Protein AF-A0A1P8EF50-F1 (afdb_monomer)

Structure (mmCIF, N/CA/C/O backbone):
data_AF-A0A1P8EF50-F1
#
_entry.id   AF-A0A1P8EF50-F1
#
loop_
_atom_site.group_PDB
_atom_site.id
_atom_site.type_symbol
_atom_site.label_atom_id
_atom_site.label_alt_id
_atom_site.label_comp_id
_atom_site.label_asym_id
_atom_site.label_entity_id
_atom_site.label_seq_id
_atom_site.pdbx_PDB_ins_code
_atom_site.Cartn_x
_atom_site.Cartn_y
_atom_site.Cartn_z
_atom_site.occupancy
_atom_site.B_iso_or_equiv
_atom_site.auth_seq_id
_atom_site.auth_comp_id
_atom_site.auth_asym_id
_atom_site.auth_atom_id
_atom_site.pdbx_PDB_model_num
ATOM 1 N N . MET A 1 1 ? 5.460 10.107 45.504 1.00 45.38 1 MET A N 1
ATOM 2 C CA . MET A 1 1 ? 4.290 9.239 45.252 1.00 45.38 1 MET A CA 1
ATOM 3 C C . MET A 1 1 ? 3.933 9.340 43.781 1.00 45.38 1 MET A C 1
ATOM 5 O O . MET A 1 1 ? 3.528 10.406 43.337 1.00 45.38 1 MET A O 1
ATOM 9 N N . SER A 1 2 ? 4.180 8.284 43.007 1.00 51.44 2 SER A N 1
ATOM 10 C CA . SER A 1 2 ? 3.962 8.294 41.559 1.00 51.44 2 SER A CA 1
ATOM 11 C C . SER A 1 2 ? 2.466 8.305 41.260 1.00 51.44 2 SER A C 1
ATOM 13 O O . SER A 1 2 ? 1.769 7.322 41.505 1.00 51.44 2 SER A O 1
ATOM 15 N N . THR A 1 3 ? 1.969 9.424 40.738 1.00 56.44 3 THR A N 1
ATOM 16 C CA . THR A 1 3 ? 0.615 9.585 40.205 1.00 56.44 3 THR A CA 1
ATOM 17 C C . THR A 1 3 ? 0.480 8.739 38.942 1.00 56.44 3 THR A C 1
ATOM 19 O O . THR A 1 3 ? 0.597 9.218 37.817 1.00 56.44 3 THR A O 1
ATOM 22 N N . GLN A 1 4 ? 0.270 7.433 39.110 1.00 59.75 4 GLN A N 1
ATOM 23 C CA . GLN A 1 4 ? -0.100 6.573 37.994 1.00 59.75 4 GLN A CA 1
ATOM 24 C C . GLN A 1 4 ? -1.439 7.077 37.450 1.00 59.75 4 GLN A C 1
ATOM 26 O O . GLN A 1 4 ? -2.489 6.919 38.075 1.00 59.75 4 GLN A O 1
ATOM 31 N N . GLY A 1 5 ? -1.372 7.768 36.309 1.00 58.62 5 GLY A N 1
ATOM 32 C CA . GLY A 1 5 ? -2.517 8.374 35.650 1.00 58.62 5 GLY A CA 1
ATOM 33 C C . GLY A 1 5 ? -3.625 7.345 35.473 1.00 58.62 5 GLY A C 1
ATOM 34 O O . GLY A 1 5 ? -3.419 6.299 34.853 1.00 58.62 5 GLY A O 1
ATOM 35 N N . LYS A 1 6 ? -4.800 7.639 36.040 1.00 65.56 6 LYS A N 1
ATOM 36 C CA . LYS A 1 6 ? -6.003 6.817 35.890 1.00 65.56 6 LYS A CA 1
ATOM 37 C C . LYS A 1 6 ? -6.232 6.575 34.398 1.00 65.56 6 LYS A C 1
ATOM 39 O O . LYS A 1 6 ? -6.559 7.501 33.654 1.00 65.56 6 LYS A O 1
ATOM 44 N N . ARG A 1 7 ? -6.022 5.337 33.940 1.00 66.25 7 ARG A N 1
ATOM 45 C CA . ARG A 1 7 ? -6.311 4.959 32.554 1.00 66.25 7 ARG A CA 1
ATOM 46 C C . ARG A 1 7 ? -7.807 5.158 32.339 1.00 66.25 7 ARG A C 1
ATOM 48 O O . ARG A 1 7 ? -8.610 4.649 33.118 1.00 66.25 7 ARG A O 1
ATOM 55 N N . LYS A 1 8 ? -8.171 5.933 31.313 1.00 72.56 8 LYS A N 1
ATOM 56 C CA . LYS A 1 8 ? -9.578 6.145 30.953 1.00 72.56 8 LYS A CA 1
ATOM 57 C C . LYS A 1 8 ? -10.260 4.780 30.775 1.00 72.56 8 LYS A C 1
ATOM 59 O O . LYS A 1 8 ? -9.633 3.883 30.200 1.00 72.56 8 LYS A O 1
ATOM 64 N N . PRO A 1 9 ? -11.505 4.613 31.255 1.00 77.69 9 PRO A N 1
ATOM 65 C CA . PRO A 1 9 ? -12.238 3.371 31.067 1.00 77.69 9 PRO A CA 1
ATOM 66 C C . PRO A 1 9 ? -12.347 3.067 29.571 1.00 77.69 9 PRO A C 1
ATOM 68 O O . PRO A 1 9 ? -12.662 3.943 28.763 1.00 77.69 9 PRO A O 1
ATOM 71 N N . LEU A 1 10 ? -12.026 1.828 29.198 1.00 79.50 10 LEU A N 1
ATOM 72 C CA . LEU A 1 10 ? -11.995 1.397 27.806 1.00 79.50 10 LEU A CA 1
ATOM 73 C C . LEU A 1 10 ? -13.423 1.334 27.259 1.00 79.50 10 LEU A C 1
ATOM 75 O O . LEU A 1 10 ? -14.242 0.530 27.702 1.00 79.50 10 LEU A O 1
ATOM 79 N N . THR A 1 11 ? -13.719 2.167 26.264 1.00 84.50 11 THR A N 1
ATOM 80 C CA . THR A 1 11 ? -15.018 2.177 25.588 1.00 84.50 11 THR A CA 1
ATOM 81 C C . THR A 1 11 ? -15.073 1.077 24.528 1.00 84.50 11 THR A C 1
ATOM 83 O O . THR A 1 11 ? -14.521 1.181 23.429 1.00 84.50 11 THR A O 1
ATOM 86 N N . HIS A 1 12 ? -15.738 -0.026 24.870 1.00 88.69 12 HIS A N 1
ATOM 87 C CA . HIS A 1 12 ? -15.991 -1.121 23.935 1.00 88.69 12 HIS A CA 1
ATOM 88 C C . HIS A 1 12 ? -16.982 -0.710 22.840 1.00 88.69 12 HIS A C 1
ATOM 90 O O . HIS A 1 12 ? -17.828 0.154 23.042 1.00 88.69 12 HIS A O 1
ATOM 96 N N . GLY A 1 13 ? -16.907 -1.368 21.680 1.00 88.81 13 GLY A N 1
ATOM 97 C CA . GLY A 1 13 ? -17.786 -1.050 20.550 1.00 88.81 13 GLY A CA 1
ATOM 98 C C . GLY A 1 13 ? -17.377 0.214 19.790 1.00 88.81 13 GLY A C 1
ATOM 99 O O . GLY A 1 13 ? -18.179 0.783 19.061 1.00 88.81 13 GLY A O 1
ATOM 100 N N . THR A 1 14 ? -16.124 0.644 19.929 1.00 92.31 14 THR A N 1
ATOM 101 C CA . THR A 1 14 ? -15.545 1.736 19.142 1.00 92.31 14 THR A CA 1
ATOM 102 C C . THR A 1 14 ? -14.337 1.237 18.349 1.00 92.31 14 THR A C 1
ATOM 104 O O . THR A 1 14 ? -13.668 0.277 18.745 1.00 92.31 14 THR A O 1
ATOM 107 N N . LEU A 1 15 ? -14.023 1.903 17.233 1.00 90.31 15 LEU A N 1
ATOM 108 C CA . LEU A 1 15 ? -12.781 1.663 16.481 1.00 90.31 15 LEU A CA 1
ATOM 109 C C . LEU A 1 15 ? -11.545 1.888 17.351 1.00 90.31 15 LEU A C 1
ATOM 111 O O . LEU A 1 15 ? -10.615 1.083 17.318 1.00 90.31 15 LEU A O 1
ATOM 115 N N . SER A 1 16 ? -11.578 2.937 18.177 1.00 90.31 16 SER A N 1
ATOM 116 C CA . SER A 1 16 ? -10.493 3.274 19.097 1.00 90.31 16 SER A CA 1
ATOM 117 C C . SER A 1 16 ? -10.222 2.139 20.089 1.00 90.31 16 SER A C 1
ATOM 119 O O . SER A 1 16 ? -9.076 1.710 20.249 1.00 90.31 16 SER A O 1
ATOM 121 N N . GLY A 1 17 ? -11.283 1.553 20.658 1.00 88.94 17 GLY A N 1
ATOM 122 C CA . GLY A 1 17 ? -11.199 0.369 21.514 1.00 88.94 17 GLY A CA 1
ATOM 123 C C . GLY A 1 17 ? -10.499 -0.817 20.838 1.00 88.94 17 GLY A C 1
ATOM 124 O O . GLY A 1 17 ? -9.706 -1.512 21.474 1.00 88.94 17 GLY A O 1
ATOM 125 N N . TYR A 1 18 ? -10.741 -1.037 19.543 1.00 92.19 18 TYR A N 1
ATOM 126 C CA . TYR A 1 18 ? -10.106 -2.119 18.786 1.00 92.19 18 TYR A CA 1
ATOM 127 C C . TYR A 1 18 ? -8.650 -1.818 18.386 1.00 92.19 18 TYR A C 1
ATOM 129 O O . TYR A 1 18 ? -7.793 -2.698 18.501 1.00 92.19 18 TYR A O 1
ATOM 137 N N . GLN A 1 19 ? -8.370 -0.619 17.865 1.00 90.81 19 GLN A N 1
ATOM 138 C CA . GLN A 1 19 ? -7.073 -0.259 17.275 1.00 90.81 19 GLN A CA 1
ATOM 139 C C . GLN A 1 19 ? -6.052 0.182 18.325 1.00 90.81 19 GLN A C 1
ATOM 141 O O . GLN A 1 19 ? -4.945 -0.350 18.355 1.00 90.81 19 GLN A O 1
ATOM 146 N N . HIS A 1 20 ? -6.423 1.111 19.206 1.00 88.50 20 HIS A N 1
ATOM 147 C CA . HIS A 1 20 ? -5.496 1.719 20.164 1.00 88.50 20 HIS A CA 1
ATOM 148 C C . HIS A 1 20 ? -5.410 0.922 21.461 1.00 88.50 20 HIS A C 1
ATOM 150 O O . HIS A 1 20 ? -4.323 0.704 21.990 1.00 88.50 20 HIS A O 1
ATOM 156 N N . TYR A 1 21 ? -6.547 0.415 21.936 1.00 88.88 21 TYR A N 1
ATOM 157 C CA . TYR A 1 21 ? -6.608 -0.351 23.180 1.00 88.88 21 TYR A CA 1
ATOM 158 C C . TYR A 1 21 ? -6.572 -1.873 22.974 1.00 88.88 21 TYR A C 1
ATOM 160 O O . TYR A 1 21 ? -6.692 -2.630 23.936 1.00 88.88 21 TYR A O 1
ATOM 168 N N . LYS A 1 22 ? -6.396 -2.332 21.725 1.00 89.50 22 LYS A N 1
ATOM 169 C CA . LYS A 1 22 ? -6.243 -3.748 21.333 1.00 89.50 22 LYS A CA 1
ATOM 170 C C . LYS A 1 22 ? -7.374 -4.672 21.814 1.00 89.50 22 LYS A C 1
ATOM 172 O O . LYS A 1 22 ? -7.195 -5.888 21.872 1.00 89.50 22 LYS A O 1
ATOM 177 N N . CYS A 1 23 ? -8.558 -4.141 22.117 1.00 92.06 23 CYS A N 1
ATOM 178 C CA . CYS A 1 23 ? -9.682 -4.952 22.563 1.00 92.06 23 CYS A CA 1
ATOM 179 C C . CYS A 1 23 ? -10.207 -5.838 21.422 1.00 92.06 23 CYS A C 1
ATOM 181 O O . CYS A 1 23 ? -10.481 -5.368 20.315 1.00 92.06 23 CYS A O 1
ATOM 183 N N . ARG A 1 24 ? -10.384 -7.136 21.694 1.00 92.50 24 ARG A N 1
ATOM 184 C CA . ARG A 1 24 ? -10.833 -8.137 20.711 1.00 92.50 24 ARG A CA 1
ATOM 185 C C . ARG A 1 24 ? -12.231 -8.698 20.979 1.00 92.50 24 ARG A C 1
ATOM 187 O O . ARG A 1 24 ? -12.571 -9.712 20.377 1.00 92.50 24 ARG A O 1
ATOM 194 N N . CYS A 1 25 ? -13.033 -8.068 21.839 1.00 95.19 25 CYS A N 1
ATOM 195 C CA . CYS A 1 25 ? -14.402 -8.518 22.104 1.00 95.19 25 CYS A CA 1
ATOM 196 C C . CYS A 1 25 ? -15.301 -8.405 20.858 1.00 95.19 25 CYS A C 1
ATOM 198 O O . CYS A 1 25 ? -14.998 -7.664 19.917 1.00 95.19 25 CYS A O 1
ATOM 200 N N . ASN A 1 26 ? -16.436 -9.109 20.870 1.00 95.19 26 ASN A N 1
ATOM 201 C CA . ASN A 1 26 ? -17.351 -9.191 19.726 1.00 95.19 26 ASN A CA 1
ATOM 202 C C . ASN A 1 26 ? -17.849 -7.814 19.259 1.00 95.19 26 ASN A C 1
ATOM 204 O O . ASN A 1 26 ? -17.858 -7.545 18.061 1.00 95.19 26 ASN A O 1
ATOM 208 N N . LYS A 1 27 ? -18.150 -6.899 20.193 1.00 93.62 27 LYS A N 1
ATOM 209 C CA . LYS A 1 27 ? -18.584 -5.526 19.872 1.00 93.62 27 LYS A CA 1
ATOM 210 C C . LYS A 1 27 ? -17.514 -4.751 19.093 1.00 93.62 27 LYS A C 1
ATOM 212 O O . LYS A 1 27 ? -17.807 -4.135 18.075 1.00 93.62 27 LYS A O 1
ATOM 217 N N . CYS A 1 28 ? -16.257 -4.817 19.537 1.00 94.62 28 CYS A N 1
ATOM 218 C CA . CYS A 1 28 ? -15.136 -4.152 18.867 1.00 94.62 28 CYS A CA 1
ATOM 219 C C . CYS A 1 28 ? -14.825 -4.776 17.494 1.00 94.62 28 CYS A C 1
ATOM 221 O O . CYS A 1 28 ? -14.517 -4.052 16.548 1.00 94.62 28 CYS A O 1
ATOM 223 N N . ARG A 1 29 ? -14.933 -6.108 17.362 1.00 95.00 29 ARG A N 1
ATOM 224 C CA . ARG A 1 29 ? -14.781 -6.802 16.070 1.00 95.00 29 ARG A CA 1
ATOM 225 C C . ARG A 1 29 ? -15.866 -6.386 15.076 1.00 95.00 29 ARG A C 1
ATOM 227 O O . ARG A 1 29 ? -15.536 -6.055 13.942 1.00 95.00 29 ARG A O 1
ATOM 234 N N . ALA A 1 30 ? -17.125 -6.350 15.513 1.00 95.25 30 ALA A N 1
ATOM 235 C CA . ALA A 1 30 ? -18.259 -5.955 14.679 1.00 95.25 30 ALA A CA 1
ATOM 236 C C . ALA A 1 30 ? -18.099 -4.530 14.130 1.00 95.25 30 ALA A C 1
ATOM 238 O O . ALA A 1 30 ? -18.297 -4.292 12.941 1.00 95.25 30 ALA A O 1
ATOM 239 N N . VAL A 1 31 ? -17.654 -3.594 14.971 1.00 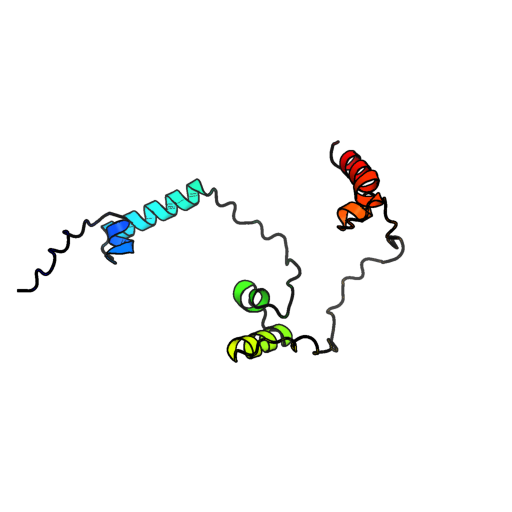95.94 31 VAL A N 1
ATOM 240 C CA . VAL A 1 31 ? -17.445 -2.192 14.578 1.00 95.94 31 VAL A CA 1
ATOM 241 C C . VAL A 1 31 ? -16.316 -2.051 13.561 1.00 95.94 31 VAL A C 1
ATOM 243 O O . VAL A 1 31 ? -16.463 -1.315 12.587 1.00 95.94 31 VAL A O 1
ATOM 246 N N . LYS A 1 32 ? -15.213 -2.793 13.728 1.00 95.38 32 LYS A N 1
ATOM 247 C CA . LYS A 1 32 ? -14.151 -2.823 12.718 1.00 95.38 32 LYS A CA 1
ATOM 248 C C . LYS A 1 32 ? -14.653 -3.374 11.383 1.00 95.38 32 LYS A C 1
ATOM 250 O O . LYS A 1 32 ? -14.377 -2.770 10.353 1.00 95.38 32 LYS A O 1
ATOM 255 N N . LEU A 1 33 ? -15.392 -4.483 11.394 1.00 94.38 33 LEU A N 1
ATOM 256 C CA . LEU A 1 33 ? -15.941 -5.068 10.167 1.00 94.38 33 LEU A CA 1
ATOM 257 C C . LEU A 1 33 ? -16.886 -4.094 9.452 1.00 94.38 33 LEU A C 1
ATOM 259 O O . LEU A 1 33 ? -16.786 -3.914 8.240 1.00 94.38 33 LEU A O 1
ATOM 263 N N . ALA A 1 34 ? -17.757 -3.412 10.200 1.00 94.75 34 ALA A N 1
ATOM 264 C CA . ALA A 1 34 ? -18.645 -2.391 9.652 1.00 94.75 34 ALA A CA 1
ATOM 265 C C . ALA A 1 34 ? -17.865 -1.216 9.037 1.00 94.75 34 ALA A C 1
ATOM 267 O O . ALA A 1 34 ? -18.214 -0.737 7.959 1.00 94.75 34 ALA A O 1
ATOM 268 N N . TYR A 1 35 ? -16.788 -0.774 9.690 1.00 93.81 35 TYR A N 1
ATOM 269 C CA . TYR A 1 35 ? -15.911 0.272 9.168 1.00 93.81 35 TYR A CA 1
ATOM 270 C C . TYR A 1 35 ? -15.198 -0.147 7.878 1.00 93.81 35 TYR A C 1
ATOM 272 O O . TYR A 1 35 ? -15.200 0.606 6.908 1.00 93.81 35 TYR A O 1
ATOM 280 N N . GLU A 1 36 ? -14.639 -1.357 7.829 1.00 91.12 36 GLU A N 1
ATOM 281 C CA . GLU A 1 36 ? -13.995 -1.894 6.625 1.00 91.12 36 GLU A CA 1
ATOM 282 C C . GLU A 1 36 ? -14.980 -2.028 5.460 1.00 91.12 36 GLU A C 1
ATOM 284 O O . GLU A 1 36 ? -14.623 -1.726 4.321 1.00 91.12 36 GLU A O 1
ATOM 289 N N . LYS A 1 37 ? -16.225 -2.434 5.735 1.00 91.69 37 LYS A N 1
ATOM 290 C CA . LYS A 1 37 ? -17.291 -2.490 4.730 1.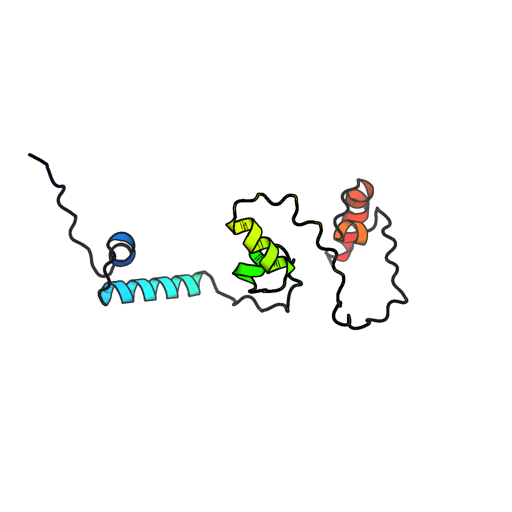00 91.69 37 LYS A CA 1
ATOM 291 C C . LYS A 1 37 ? -17.581 -1.101 4.155 1.00 91.69 37 LYS A C 1
ATOM 293 O O . LYS A 1 37 ? -17.509 -0.936 2.942 1.00 91.69 37 LYS A O 1
ATOM 298 N N . LYS A 1 38 ? -17.785 -0.095 5.014 1.00 91.56 38 LYS A N 1
ATOM 299 C CA . LYS A 1 38 ? -17.994 1.299 4.585 1.00 91.56 38 LYS A CA 1
ATOM 300 C C . LYS A 1 38 ? -16.819 1.844 3.780 1.00 91.56 38 LYS A C 1
ATOM 302 O O . LYS A 1 38 ? -17.023 2.513 2.778 1.00 91.56 38 LYS A O 1
ATOM 307 N N . LEU A 1 39 ? -15.587 1.536 4.182 1.00 88.50 39 LEU A N 1
ATOM 308 C CA . LEU A 1 39 ? -14.389 1.920 3.433 1.00 88.50 39 LEU A CA 1
ATOM 309 C C . LEU A 1 39 ? -14.365 1.308 2.032 1.00 88.50 39 LEU A C 1
ATOM 311 O O . LEU A 1 39 ? -13.968 1.985 1.089 1.00 88.50 39 LEU A O 1
ATOM 315 N N . LYS A 1 40 ? -14.766 0.039 1.891 1.00 83.88 40 LYS A N 1
ATOM 316 C CA . LYS A 1 40 ? -14.848 -0.632 0.587 1.00 83.88 40 LYS A CA 1
ATOM 317 C C . LYS A 1 40 ? -15.929 -0.019 -0.301 1.00 83.88 40 LYS A C 1
ATOM 319 O O . LYS A 1 40 ? -15.680 0.166 -1.488 1.00 83.88 40 LYS A O 1
ATOM 324 N N . GLU A 1 41 ? -17.080 0.313 0.282 1.00 85.88 41 GLU A N 1
ATOM 325 C CA . GLU A 1 41 ? -18.187 0.999 -0.396 1.00 85.88 41 GLU A CA 1
ATOM 326 C C . GLU A 1 41 ? -17.767 2.407 -0.851 1.00 85.88 41 GLU A C 1
ATOM 328 O O . GLU A 1 41 ? -17.900 2.733 -2.025 1.00 85.88 41 GLU A O 1
ATOM 333 N N . GLN A 1 42 ? -17.168 3.209 0.037 1.00 82.88 42 GLN A N 1
ATOM 334 C CA . GLN A 1 42 ? -16.709 4.57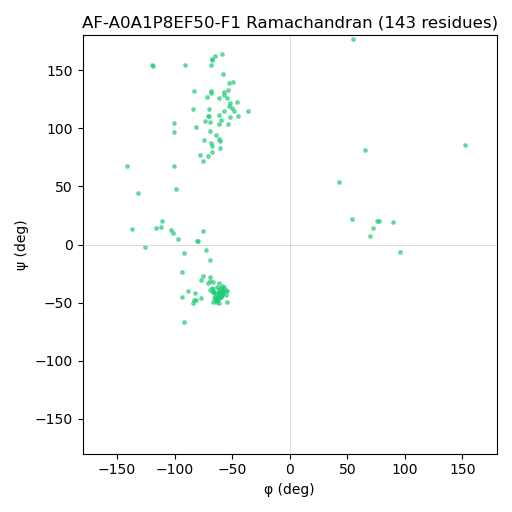3 -0.264 1.00 82.88 42 GLN A CA 1
ATOM 335 C C . GLN A 1 42 ? -15.587 4.617 -1.296 1.00 82.88 42 GLN A C 1
ATOM 337 O O . GLN A 1 42 ? -15.585 5.471 -2.176 1.00 82.88 42 GLN A O 1
ATOM 342 N N . LYS A 1 43 ? -14.615 3.703 -1.196 1.00 77.06 43 LYS A N 1
ATOM 343 C CA . LYS A 1 43 ? -13.505 3.632 -2.151 1.00 77.06 43 LYS A CA 1
ATOM 344 C C . LYS A 1 43 ? -13.931 3.078 -3.505 1.00 77.06 43 LYS A C 1
ATOM 346 O O . LYS A 1 43 ? -13.081 3.028 -4.387 1.00 77.06 43 LYS A O 1
ATOM 351 N N . GLY A 1 44 ? -15.191 2.644 -3.647 1.00 65.38 44 GLY A N 1
ATOM 352 C CA . GLY A 1 44 ? -15.741 2.101 -4.879 1.00 65.38 44 GLY A CA 1
ATOM 353 C C . GLY A 1 44 ? -14.747 1.158 -5.528 1.00 65.38 44 GLY A C 1
ATOM 354 O O . GLY A 1 44 ? -14.345 1.434 -6.654 1.00 65.38 44 GLY A O 1
ATOM 355 N N . LEU A 1 45 ? -14.262 0.143 -4.784 1.00 60.69 45 LEU A N 1
ATOM 356 C CA . LEU A 1 45 ? -13.241 -0.785 -5.279 1.00 60.69 45 LEU A CA 1
ATOM 357 C C . LEU A 1 45 ? -13.792 -1.513 -6.512 1.00 60.69 45 LEU A C 1
ATOM 359 O O . LEU A 1 45 ? -14.239 -2.657 -6.436 1.00 60.69 45 LEU A O 1
ATOM 363 N N . LYS A 1 46 ? -13.690 -0.868 -7.675 1.00 55.38 46 LYS A N 1
ATOM 364 C CA . LYS A 1 46 ? -13.405 -1.539 -8.923 1.00 55.38 46 LYS A CA 1
ATOM 365 C C . LYS A 1 46 ? -12.138 -2.308 -8.605 1.00 55.38 46 LYS A C 1
ATOM 367 O O . LYS A 1 46 ? -11.074 -1.714 -8.423 1.00 55.38 46 LYS A O 1
ATOM 372 N N . LYS A 1 47 ? -12.277 -3.622 -8.398 1.00 56.38 47 LYS A N 1
ATOM 373 C CA . LYS A 1 47 ? -11.118 -4.512 -8.452 1.00 56.38 47 LYS A CA 1
ATOM 374 C C . LYS A 1 47 ? -10.376 -4.083 -9.717 1.00 56.38 47 LYS A C 1
ATOM 376 O O . LYS A 1 47 ? -11.046 -4.015 -10.749 1.00 56.38 47 LYS A O 1
ATOM 381 N N . PRO A 1 48 ? -9.095 -3.686 -9.641 1.00 56.44 48 PRO A N 1
ATOM 382 C CA . PRO A 1 48 ? -8.375 -3.345 -10.853 1.00 56.44 48 PRO A CA 1
ATOM 383 C C . PRO A 1 48 ? -8.540 -4.539 -11.786 1.00 56.44 48 PRO A C 1
ATOM 385 O O . PRO A 1 48 ? -8.217 -5.665 -11.394 1.00 56.44 48 PRO A O 1
ATOM 388 N N . GLU A 1 49 ? -9.148 -4.316 -12.953 1.00 55.69 49 GLU A N 1
ATOM 389 C CA . GLU A 1 49 ? -9.155 -5.336 -13.989 1.00 55.69 49 GLU A CA 1
ATOM 390 C C . GLU A 1 49 ? -7.693 -5.701 -14.213 1.00 55.69 49 GLU A C 1
ATOM 392 O O . GLU A 1 49 ? -6.831 -4.828 -14.346 1.00 55.69 49 GLU A O 1
ATOM 397 N N . LEU A 1 50 ? -7.393 -6.993 -14.116 1.00 53.69 50 LEU A N 1
ATOM 398 C CA . LEU A 1 50 ? -6.053 -7.505 -14.344 1.00 53.69 50 LEU A CA 1
ATOM 399 C C . LEU A 1 50 ? -5.766 -7.317 -15.836 1.00 53.69 50 LEU A C 1
ATOM 401 O O . LEU A 1 50 ? -6.062 -8.190 -16.645 1.00 53.69 50 LEU A O 1
ATOM 405 N N . VAL A 1 51 ? -5.253 -6.139 -16.203 1.00 50.69 51 VAL A N 1
ATOM 406 C CA . VAL A 1 51 ? -4.849 -5.789 -17.569 1.00 50.69 51 VAL A CA 1
ATOM 407 C C . VAL A 1 51 ? -3.587 -6.579 -17.915 1.00 50.69 51 VAL A C 1
ATOM 409 O O . VAL A 1 51 ? -2.488 -6.034 -17.859 1.00 50.69 51 VAL A O 1
ATOM 412 N N . GLY A 1 52 ? -3.749 -7.873 -18.202 1.00 56.12 52 GLY A N 1
ATOM 413 C CA . GLY A 1 52 ? -2.699 -8.797 -18.635 1.00 56.12 52 GLY A CA 1
ATOM 414 C C . GLY A 1 52 ? -1.471 -8.891 -17.711 1.00 56.12 52 GLY A C 1
ATOM 415 O O . GLY A 1 52 ? -1.351 -8.188 -16.703 1.00 56.12 52 GLY A O 1
ATOM 416 N N . PRO A 1 53 ? -0.510 -9.773 -18.023 1.00 59.34 53 PRO A N 1
ATOM 417 C CA . PRO A 1 53 ? 0.806 -9.697 -17.414 1.00 59.34 53 PRO A CA 1
ATOM 418 C C . PRO A 1 53 ? 1.497 -8.443 -17.956 1.00 59.34 53 PRO A C 1
ATOM 420 O O . PRO A 1 53 ? 2.052 -8.448 -19.053 1.00 59.34 53 PRO A O 1
ATOM 423 N N . LYS A 1 54 ? 1.459 -7.340 -17.199 1.00 60.97 54 LYS A N 1
ATOM 424 C CA . LYS A 1 54 ? 2.381 -6.228 -17.455 1.00 60.97 54 LYS A CA 1
ATOM 425 C C . LYS 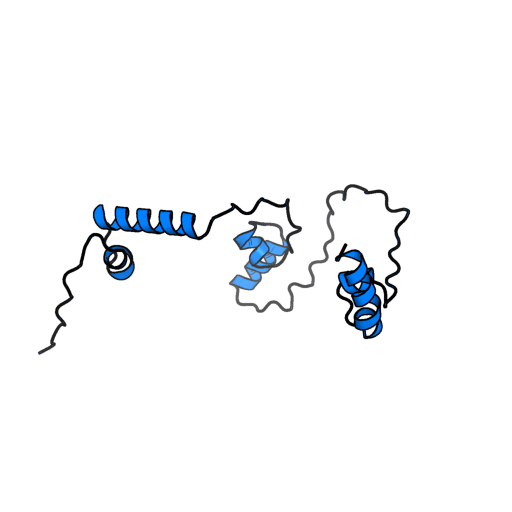A 1 54 ? 3.801 -6.802 -17.455 1.00 60.97 54 LYS A C 1
ATOM 427 O O . LYS A 1 54 ? 4.116 -7.550 -16.526 1.00 60.97 54 LYS A O 1
ATOM 432 N N . PRO A 1 55 ? 4.651 -6.472 -18.442 1.00 66.62 55 PRO A N 1
ATOM 433 C CA . PRO A 1 55 ? 6.044 -6.889 -18.403 1.00 66.62 55 PRO A CA 1
ATOM 434 C C . PRO A 1 55 ? 6.658 -6.358 -17.105 1.00 66.62 55 PRO A C 1
ATOM 436 O O . PRO A 1 55 ? 6.697 -5.149 -16.867 1.00 66.62 55 PRO A O 1
ATOM 439 N N . ILE A 1 56 ? 7.050 -7.269 -16.215 1.00 74.25 56 ILE A N 1
ATOM 440 C CA . ILE A 1 56 ? 7.651 -6.908 -14.934 1.00 74.25 56 ILE A CA 1
ATOM 441 C C . ILE A 1 56 ? 9.142 -6.647 -15.145 1.00 74.25 56 ILE A C 1
ATOM 443 O O . ILE A 1 56 ? 9.845 -7.436 -15.770 1.00 74.25 56 ILE A O 1
ATOM 447 N N . ALA A 1 57 ? 9.644 -5.539 -14.606 1.00 80.00 57 ALA A N 1
ATOM 448 C CA . ALA A 1 57 ? 11.077 -5.270 -14.600 1.00 80.00 57 ALA A CA 1
ATOM 449 C C . ALA A 1 57 ? 11.769 -6.180 -13.570 1.00 80.00 57 ALA A C 1
ATOM 451 O O . ALA A 1 57 ? 11.629 -5.973 -12.359 1.00 80.00 57 ALA A O 1
ATOM 452 N N . HIS A 1 58 ? 12.492 -7.196 -14.045 1.00 80.81 58 HIS A N 1
ATOM 453 C CA . HIS A 1 58 ? 13.291 -8.089 -13.201 1.00 80.81 58 HIS A CA 1
ATOM 454 C C . HIS A 1 58 ? 14.476 -7.352 -12.559 1.00 80.81 58 HIS A C 1
ATOM 456 O O . HIS A 1 58 ? 14.888 -6.290 -13.014 1.00 80.81 58 HIS A O 1
ATOM 462 N N . GLY A 1 59 ? 15.014 -7.906 -11.468 1.00 80.25 59 GLY A N 1
ATOM 463 C CA . GLY A 1 59 ? 16.126 -7.281 -10.737 1.00 80.25 59 GLY A CA 1
ATOM 464 C C . GLY A 1 59 ? 15.721 -6.090 -9.866 1.00 80.25 59 GLY A C 1
ATOM 465 O O . GLY A 1 59 ? 16.564 -5.281 -9.504 1.00 80.25 59 GLY A O 1
ATOM 466 N N . THR A 1 60 ? 14.440 -5.982 -9.507 1.00 83.38 60 THR A N 1
ATOM 467 C CA . THR A 1 60 ? 13.928 -4.967 -8.571 1.00 83.38 60 THR A CA 1
ATOM 468 C C . THR A 1 60 ? 13.307 -5.620 -7.336 1.00 83.38 60 THR A C 1
ATOM 470 O O . THR A 1 60 ? 12.775 -6.730 -7.419 1.00 83.38 60 THR A O 1
ATOM 473 N N . SER A 1 61 ? 13.282 -4.930 -6.189 1.00 82.88 61 SER A N 1
ATOM 474 C CA . SER A 1 61 ? 12.587 -5.429 -4.984 1.00 82.88 61 SER A CA 1
ATOM 475 C C . SER A 1 61 ? 11.104 -5.702 -5.255 1.00 82.88 61 SER A C 1
ATOM 477 O O . SER A 1 61 ? 10.550 -6.697 -4.783 1.00 82.88 61 SER A O 1
ATOM 479 N N . ASN A 1 62 ? 10.486 -4.855 -6.084 1.00 81.25 62 ASN A N 1
ATOM 480 C CA . ASN A 1 62 ? 9.083 -4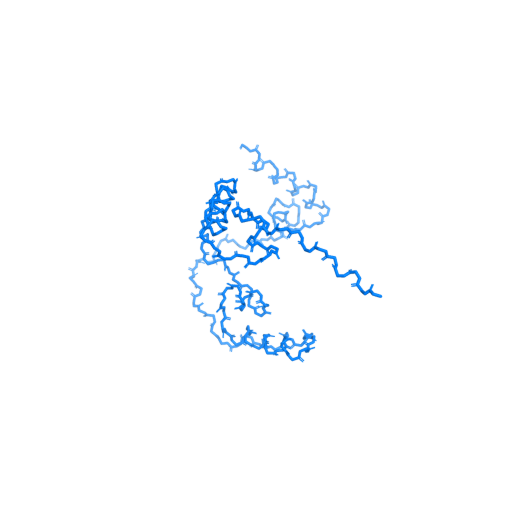.946 -6.465 1.00 81.25 62 ASN A CA 1
ATOM 481 C C . ASN A 1 62 ? 8.777 -6.250 -7.221 1.00 81.25 62 ASN A C 1
ATOM 483 O O . ASN A 1 62 ? 7.819 -6.951 -6.896 1.00 81.25 62 ASN A O 1
ATOM 487 N N . SER A 1 63 ? 9.635 -6.633 -8.175 1.00 83.19 63 SER A N 1
ATOM 488 C CA . SER A 1 63 ? 9.480 -7.885 -8.932 1.00 83.19 63 SER A CA 1
ATOM 489 C C . SER A 1 63 ? 9.470 -9.139 -8.049 1.00 83.19 63 SER A C 1
ATOM 491 O O . SER A 1 63 ? 8.694 -10.058 -8.306 1.00 83.19 63 SER A O 1
ATOM 493 N N . TYR A 1 64 ? 10.259 -9.162 -6.971 1.00 83.62 64 TYR A N 1
ATOM 494 C CA . TYR A 1 64 ? 10.332 -10.305 -6.058 1.00 83.62 64 TYR A CA 1
ATOM 495 C C . TYR A 1 64 ? 9.214 -10.308 -5.008 1.00 83.62 64 TYR A C 1
ATOM 497 O O . TYR A 1 64 ? 8.591 -11.341 -4.771 1.00 83.62 64 TYR A O 1
ATOM 505 N N . GLN A 1 65 ? 8.967 -9.170 -4.349 1.00 83.19 65 GLN A N 1
ATOM 506 C CA . GLN A 1 65 ? 8.036 -9.098 -3.217 1.00 83.19 65 GLN A CA 1
ATOM 507 C C . GLN A 1 65 ? 6.574 -8.976 -3.644 1.00 83.19 65 GLN A C 1
ATOM 509 O O . GLN A 1 65 ? 5.716 -9.607 -3.036 1.00 83.19 65 GLN A O 1
ATOM 514 N N . TYR A 1 66 ? 6.290 -8.164 -4.664 1.00 80.06 66 TYR A N 1
ATOM 515 C CA . TYR A 1 66 ? 4.920 -7.852 -5.069 1.00 80.06 66 TYR A CA 1
ATOM 516 C C . TYR A 1 66 ? 4.426 -8.786 -6.173 1.00 80.06 66 TYR A C 1
ATOM 518 O O . TYR A 1 66 ? 3.327 -9.323 -6.084 1.00 80.06 66 TYR A O 1
ATOM 526 N N . TYR A 1 67 ? 5.265 -9.022 -7.187 1.00 81.19 67 TYR A N 1
ATOM 527 C CA . TYR A 1 67 ? 4.929 -9.894 -8.319 1.00 81.19 67 TYR A CA 1
ATOM 528 C C . TYR A 1 67 ? 5.351 -11.357 -8.116 1.00 81.19 67 TYR A C 1
ATOM 530 O O . TYR A 1 67 ? 5.001 -12.213 -8.922 1.00 81.19 67 TYR A O 1
ATOM 538 N N . GLY A 1 68 ? 6.091 -11.665 -7.044 1.00 80.56 68 GLY A N 1
ATOM 539 C CA . GLY A 1 68 ? 6.443 -13.039 -6.676 1.00 80.56 68 GLY A CA 1
ATOM 540 C C . GLY A 1 68 ? 7.479 -13.714 -7.580 1.00 80.56 68 GLY A C 1
ATOM 541 O O . GLY A 1 68 ? 7.643 -14.930 -7.497 1.00 80.56 68 GLY A O 1
ATOM 542 N N . CYS A 1 69 ? 8.196 -12.969 -8.426 1.00 83.00 69 CYS A N 1
ATOM 543 C CA . CYS A 1 69 ? 9.173 -13.543 -9.347 1.00 83.00 69 CYS A CA 1
ATOM 544 C C . CYS A 1 69 ? 10.397 -14.110 -8.607 1.00 83.00 69 CYS A C 1
ATOM 546 O O . CYS A 1 69 ? 10.996 -13.439 -7.764 1.00 83.00 69 CYS A O 1
ATOM 548 N N . ARG A 1 70 ? 10.795 -15.343 -8.948 1.00 84.50 70 ARG A N 1
ATOM 549 C CA . ARG A 1 70 ? 11.915 -16.071 -8.321 1.00 84.50 70 ARG A CA 1
ATOM 550 C C . ARG A 1 70 ? 13.082 -16.374 -9.261 1.00 84.50 70 ARG A C 1
ATOM 552 O O . ARG A 1 70 ? 13.942 -17.168 -8.894 1.00 84.50 70 ARG A O 1
ATOM 559 N N . CYS A 1 71 ? 13.144 -15.733 -10.428 1.00 85.38 71 CYS A N 1
ATOM 560 C CA . CYS A 1 71 ? 14.268 -15.904 -11.350 1.00 85.38 71 CYS A CA 1
ATOM 561 C C . CYS A 1 71 ? 15.609 -15.510 -10.705 1.00 85.38 71 CYS A C 1
ATOM 563 O O . CYS A 1 71 ? 15.654 -14.829 -9.672 1.00 85.38 71 CYS A O 1
ATOM 565 N N . GLU A 1 72 ? 16.711 -15.927 -11.323 1.00 83.88 72 GLU A N 1
ATOM 566 C CA . GLU A 1 72 ? 18.059 -15.747 -10.780 1.00 83.88 72 GLU A CA 1
ATOM 567 C C . GLU A 1 72 ? 18.411 -14.278 -10.539 1.00 83.88 72 GLU A C 1
ATOM 569 O O . GLU A 1 72 ? 18.957 -13.951 -9.488 1.00 83.88 72 GLU A O 1
ATOM 574 N N . ILE A 1 73 ? 17.998 -13.381 -11.439 1.00 85.06 73 ILE A N 1
ATOM 575 C CA . ILE A 1 73 ? 18.232 -11.933 -11.342 1.00 85.06 73 ILE A CA 1
ATOM 576 C C . ILE A 1 73 ? 17.524 -11.347 -10.108 1.00 85.06 73 ILE A C 1
ATOM 578 O O . ILE A 1 73 ? 18.135 -10.649 -9.298 1.00 85.06 73 ILE A O 1
ATOM 582 N N . CYS A 1 74 ? 16.239 -11.664 -9.912 1.00 85.12 74 CYS A N 1
ATOM 583 C CA . CYS A 1 74 ? 15.456 -11.195 -8.762 1.00 85.12 74 CYS A CA 1
ATOM 584 C C . CYS A 1 74 ? 15.964 -11.797 -7.441 1.00 85.12 74 CYS A C 1
ATOM 586 O O . CYS A 1 74 ? 16.027 -11.115 -6.415 1.00 85.12 74 CYS A O 1
ATOM 588 N N . SER A 1 75 ? 16.360 -13.070 -7.463 1.00 83.12 75 SER A N 1
ATOM 589 C CA . SER A 1 75 ? 16.929 -13.763 -6.308 1.00 83.12 75 SER A CA 1
ATOM 590 C C . SER A 1 75 ? 18.322 -13.231 -5.947 1.00 83.12 75 SER A C 1
ATOM 592 O O . SER A 1 75 ? 18.622 -13.055 -4.766 1.00 83.12 75 SER A O 1
ATOM 594 N N . ALA A 1 76 ? 19.168 -12.920 -6.932 1.00 84.19 76 ALA A N 1
ATOM 595 C CA . ALA A 1 76 ? 20.466 -12.272 -6.743 1.00 84.19 76 ALA A CA 1
ATOM 596 C C . ALA A 1 76 ? 20.309 -10.857 -6.175 1.00 84.19 76 ALA A C 1
ATOM 598 O O . ALA A 1 76 ? 20.935 -10.546 -5.161 1.00 84.19 76 ALA A O 1
ATOM 599 N N . PHE A 1 77 ? 19.398 -10.054 -6.735 1.00 86.94 77 PHE A N 1
ATOM 600 C CA . PHE A 1 77 ? 19.068 -8.727 -6.216 1.00 86.94 77 PHE A CA 1
ATOM 601 C C . PHE A 1 77 ? 18.667 -8.782 -4.736 1.00 86.94 77 PHE A C 1
ATOM 603 O O . PHE A 1 77 ? 19.220 -8.058 -3.913 1.00 86.94 77 PHE A O 1
ATOM 610 N N . MET A 1 78 ? 17.752 -9.683 -4.356 1.00 85.38 78 MET A N 1
ATOM 611 C CA . MET A 1 78 ? 17.300 -9.789 -2.963 1.00 85.38 78 MET A CA 1
ATOM 612 C C . MET A 1 78 ? 18.368 -10.324 -2.008 1.00 85.38 78 MET A C 1
ATOM 614 O O . MET A 1 78 ? 18.322 -9.999 -0.821 1.00 85.38 78 MET A O 1
ATOM 618 N N . ARG A 1 79 ? 19.312 -11.144 -2.488 1.00 83.88 79 ARG A N 1
ATOM 619 C CA . ARG A 1 79 ? 20.484 -11.549 -1.700 1.00 83.88 79 ARG A CA 1
ATOM 620 C C . ARG A 1 79 ? 21.387 -10.346 -1.429 1.00 83.88 79 ARG A C 1
ATOM 622 O O . ARG A 1 79 ? 21.688 -10.096 -0.267 1.00 83.88 79 ARG A O 1
ATOM 629 N N . GLY A 1 80 ? 21.721 -9.562 -2.456 1.00 83.25 80 GLY A N 1
ATOM 630 C CA . GLY A 1 80 ? 22.507 -8.330 -2.305 1.00 83.25 80 GLY A CA 1
ATOM 631 C C . GLY A 1 80 ? 21.831 -7.305 -1.390 1.00 83.25 80 GLY A C 1
ATOM 632 O O . GLY A 1 80 ? 22.447 -6.801 -0.454 1.00 83.25 80 GLY A O 1
ATOM 633 N N . TYR A 1 81 ? 20.524 -7.098 -1.574 1.00 81.56 81 TYR A N 1
ATOM 634 C CA . TYR A 1 81 ? 19.714 -6.193 -0.756 1.00 81.56 81 TYR A CA 1
ATOM 635 C C . TYR A 1 81 ? 19.718 -6.572 0.735 1.00 81.56 81 TYR A C 1
ATOM 637 O O . TYR A 1 81 ? 19.844 -5.703 1.594 1.00 81.56 81 TYR A O 1
ATOM 645 N N . ARG A 1 82 ? 19.611 -7.870 1.067 1.00 80.12 82 ARG A N 1
ATOM 646 C CA . ARG A 1 82 ? 19.643 -8.354 2.463 1.00 80.12 82 ARG A CA 1
ATOM 647 C C . ARG A 1 82 ? 21.010 -8.215 3.122 1.00 80.12 82 ARG A C 1
ATOM 649 O O . ARG A 1 82 ? 21.070 -8.037 4.332 1.00 80.12 82 ARG A O 1
ATOM 656 N N . LEU A 1 83 ? 22.083 -8.312 2.343 1.00 80.38 83 LEU A N 1
ATOM 657 C CA . LEU A 1 83 ? 23.454 -8.199 2.839 1.00 80.38 83 LEU A CA 1
ATOM 658 C C . LEU A 1 83 ? 23.892 -6.739 3.044 1.00 80.38 83 LEU A C 1
ATOM 660 O O . LEU A 1 83 ? 25.034 -6.492 3.418 1.00 80.38 83 LEU A O 1
ATOM 664 N N . GLY A 1 84 ? 23.003 -5.762 2.814 1.00 66.06 84 GLY A N 1
ATOM 665 C CA . GLY A 1 84 ? 23.303 -4.340 3.002 1.00 66.06 84 GLY A CA 1
ATOM 666 C C . GLY A 1 84 ? 24.287 -3.780 1.973 1.00 66.06 84 GLY A C 1
ATOM 667 O O . GLY A 1 84 ? 24.704 -2.627 2.079 1.00 66.06 84 GLY A O 1
ATOM 668 N N . SER A 1 85 ? 24.642 -4.569 0.957 1.00 58.66 85 SER A N 1
ATOM 669 C CA . SER A 1 85 ? 25.434 -4.112 -0.173 1.00 58.66 85 SER A CA 1
ATOM 670 C C . SER A 1 85 ? 24.556 -3.180 -1.004 1.00 58.66 85 SER A C 1
ATOM 672 O O . SER A 1 85 ? 23.588 -3.611 -1.629 1.00 58.66 85 SER A O 1
ATOM 674 N N . LYS A 1 86 ? 24.860 -1.879 -1.006 1.00 50.06 86 LYS A N 1
ATOM 675 C CA . LYS A 1 86 ? 24.322 -0.956 -2.011 1.00 50.06 86 LYS A CA 1
ATOM 676 C C . LYS A 1 86 ? 24.886 -1.407 -3.358 1.00 50.06 86 LYS A C 1
ATOM 678 O O . LYS A 1 86 ? 26.032 -1.120 -3.681 1.00 50.06 86 LYS A O 1
ATOM 683 N N . CYS A 1 87 ? 24.137 -2.230 -4.081 1.00 46.16 87 CYS A N 1
ATOM 684 C CA . CYS A 1 87 ? 24.601 -2.837 -5.319 1.00 46.16 87 CYS A CA 1
ATOM 685 C C . CYS A 1 87 ? 24.608 -1.800 -6.453 1.00 46.16 87 CYS A C 1
ATOM 687 O O . CYS A 1 87 ? 23.639 -1.701 -7.197 1.00 46.16 87 CYS A O 1
ATOM 689 N N . GLU A 1 88 ? 25.717 -1.084 -6.632 1.00 49.06 88 GLU A N 1
ATOM 690 C CA . GLU A 1 88 ? 26.099 -0.549 -7.953 1.00 49.06 88 GLU A CA 1
ATOM 691 C C . GLU A 1 88 ? 26.504 -1.681 -8.923 1.00 49.06 88 GLU A C 1
ATOM 693 O O . GLU A 1 88 ? 26.561 -1.488 -10.131 1.00 49.06 88 GLU A O 1
ATOM 698 N N . SER A 1 89 ? 26.720 -2.902 -8.421 1.00 48.16 89 SER A N 1
ATOM 699 C CA . SER A 1 89 ? 27.257 -4.037 -9.181 1.00 48.16 89 SER A CA 1
ATOM 700 C C . SER A 1 89 ? 26.231 -5.083 -9.643 1.00 48.16 89 SER A C 1
ATOM 702 O O . SER A 1 89 ? 26.620 -6.119 -10.176 1.00 48.16 89 SER A O 1
ATOM 704 N N . ALA A 1 90 ? 24.919 -4.837 -9.526 1.00 47.97 90 ALA A N 1
ATOM 705 C CA . ALA A 1 90 ? 23.891 -5.750 -10.062 1.00 47.97 90 ALA A CA 1
ATOM 706 C C . ALA A 1 90 ? 23.723 -5.676 -11.602 1.00 47.97 90 ALA A C 1
ATOM 708 O O . ALA A 1 90 ? 22.762 -6.214 -12.145 1.00 47.97 90 ALA A O 1
ATOM 709 N N . LEU A 1 91 ? 24.648 -5.012 -12.304 1.00 45.31 91 LEU A N 1
ATOM 710 C CA . LEU A 1 91 ? 24.592 -4.726 -13.742 1.00 45.31 91 LEU A CA 1
ATOM 711 C C . LEU A 1 91 ? 25.486 -5.629 -14.610 1.00 45.31 91 LEU A C 1
ATOM 713 O O . LEU A 1 91 ? 25.673 -5.340 -15.786 1.00 45.31 91 LEU A O 1
ATOM 717 N N . GLN A 1 92 ? 26.026 -6.731 -14.078 1.00 47.34 92 GLN A N 1
ATOM 718 C CA . GLN A 1 92 ? 26.884 -7.635 -14.863 1.00 47.34 92 GLN A CA 1
ATOM 719 C C . GLN A 1 92 ? 26.522 -9.119 -14.731 1.00 47.34 92 GLN A C 1
ATOM 721 O O . GLN A 1 92 ? 27.396 -9.974 -14.626 1.00 47.34 92 GLN A O 1
ATOM 726 N N . VAL A 1 93 ? 25.232 -9.452 -14.791 1.00 45.34 93 VAL A N 1
ATOM 727 C CA . VAL A 1 93 ? 24.840 -10.783 -15.277 1.00 45.34 93 VAL A CA 1
ATOM 728 C C . VAL A 1 93 ? 24.408 -10.593 -16.723 1.00 45.34 93 VAL A C 1
ATOM 730 O O . VAL A 1 93 ? 23.352 -10.020 -16.987 1.00 45.34 93 VAL A O 1
ATOM 733 N N . LYS A 1 94 ? 25.267 -11.001 -17.663 1.00 46.50 94 LYS A N 1
ATOM 734 C CA . LYS A 1 94 ? 24.895 -11.088 -19.077 1.00 46.50 94 LYS A CA 1
ATOM 735 C C . LYS A 1 94 ? 23.680 -12.021 -19.183 1.00 46.50 94 LYS A C 1
ATOM 737 O O . LYS A 1 94 ? 23.742 -13.117 -18.623 1.00 46.50 94 LYS A O 1
ATOM 742 N N . PRO A 1 95 ? 22.584 -11.625 -19.850 1.00 45.75 95 PRO A N 1
ATOM 743 C CA . PRO A 1 95 ? 21.456 -12.511 -20.080 1.00 45.75 95 PRO A CA 1
ATOM 744 C C . PRO A 1 95 ? 21.823 -13.455 -21.227 1.00 45.75 95 PRO A C 1
ATOM 746 O O . PRO A 1 95 ? 21.419 -13.253 -22.367 1.00 45.75 95 PRO A O 1
ATOM 749 N N . GLU A 1 96 ? 22.644 -14.460 -20.950 1.00 47.19 96 GLU A N 1
ATOM 750 C CA . GLU A 1 96 ? 22.875 -15.553 -21.889 1.00 47.19 96 GLU A CA 1
ATOM 751 C C . GLU A 1 96 ? 22.021 -16.734 -21.425 1.00 47.19 96 GLU A C 1
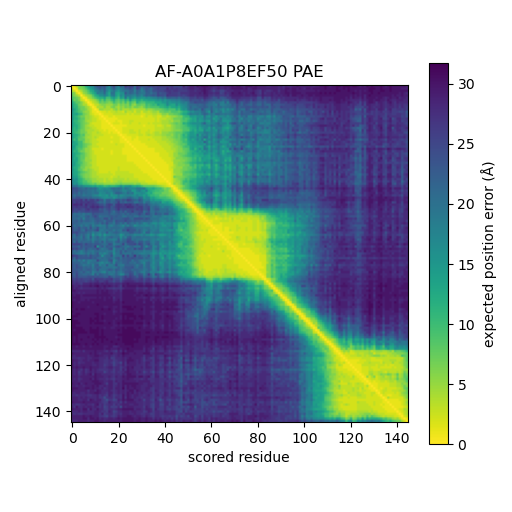ATOM 753 O O . GLU A 1 96 ? 22.386 -17.444 -20.493 1.00 47.19 96 GLU A 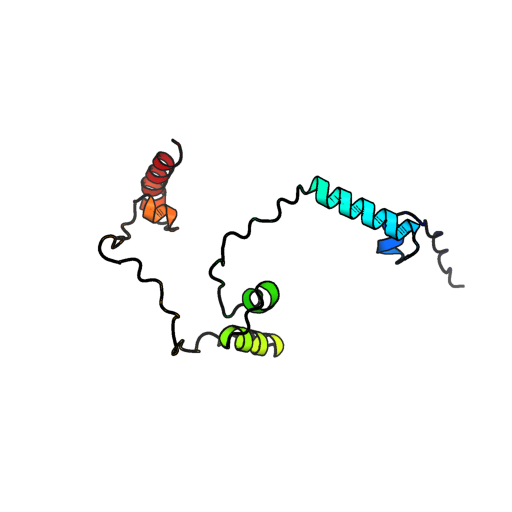O 1
ATOM 758 N N . GLY A 1 97 ? 20.836 -16.885 -22.028 1.00 48.59 97 GLY A N 1
ATOM 759 C CA . GLY A 1 97 ? 19.989 -18.061 -21.815 1.00 48.59 97 GLY A CA 1
ATOM 760 C C . GLY A 1 97 ? 18.493 -17.816 -21.989 1.00 48.59 97 GLY A C 1
ATOM 761 O O . GLY A 1 97 ? 17.789 -17.593 -21.013 1.00 48.59 97 GLY A O 1
ATOM 762 N N . GLU A 1 98 ? 18.035 -17.907 -23.239 1.00 41.97 98 GLU A N 1
ATOM 763 C CA . GLU A 1 98 ? 16.657 -18.228 -23.649 1.00 41.97 98 GLU A CA 1
ATOM 764 C C . GLU A 1 98 ? 15.555 -17.219 -23.285 1.00 41.97 98 GLU A C 1
ATOM 766 O O . GLU A 1 98 ? 14.729 -17.387 -22.388 1.00 41.97 98 GLU A O 1
ATOM 771 N N . LEU A 1 99 ? 15.475 -16.188 -24.131 1.00 49.97 99 LEU A N 1
ATOM 772 C CA . LEU A 1 99 ? 14.204 -15.573 -24.499 1.00 49.97 99 LEU A CA 1
ATOM 773 C C . LEU A 1 99 ? 13.221 -16.692 -24.879 1.00 49.97 99 LEU A C 1
ATOM 775 O O . LEU A 1 99 ? 13.424 -17.389 -25.874 1.00 49.97 99 LEU A O 1
ATOM 779 N N . THR A 1 100 ? 12.147 -16.855 -24.106 1.00 41.09 100 THR A N 1
ATOM 780 C CA . THR A 1 100 ? 10.958 -17.566 -24.585 1.00 41.09 100 THR A CA 1
ATOM 781 C C . THR A 1 100 ? 10.584 -17.003 -25.959 1.00 41.09 100 THR A C 1
ATOM 783 O O . THR A 1 100 ? 10.711 -15.789 -26.154 1.00 41.09 100 THR A O 1
ATOM 786 N N . PRO A 1 101 ? 10.178 -17.842 -26.934 1.00 39.97 101 PRO A N 1
ATOM 787 C CA . PRO A 1 101 ? 9.951 -17.381 -28.291 1.00 39.97 101 PRO A CA 1
ATOM 788 C C . PRO A 1 101 ? 8.881 -16.298 -28.262 1.00 39.97 101 PRO A C 1
ATOM 790 O O . PRO A 1 101 ? 7.698 -16.548 -28.024 1.00 39.97 101 PRO A O 1
ATOM 793 N N . VAL A 1 102 ? 9.349 -15.071 -28.471 1.00 43.00 102 VAL A N 1
ATOM 794 C CA . VAL A 1 102 ? 8.536 -13.925 -28.829 1.00 43.00 102 VAL A CA 1
ATOM 795 C C . VAL A 1 102 ? 7.688 -14.404 -29.992 1.00 43.00 102 VAL A C 1
ATOM 797 O O . VAL A 1 102 ? 8.222 -14.821 -31.020 1.00 43.00 102 VAL A O 1
ATOM 800 N N . ILE A 1 103 ? 6.372 -14.408 -29.792 1.00 46.06 103 ILE A N 1
ATOM 801 C CA . ILE A 1 103 ? 5.398 -14.562 -30.866 1.00 46.06 103 ILE A CA 1
ATOM 802 C C . ILE A 1 103 ? 5.877 -13.636 -31.983 1.00 46.06 103 ILE A C 1
ATOM 804 O O . ILE A 1 103 ? 5.905 -12.419 -31.795 1.00 46.06 103 ILE A O 1
ATOM 808 N N . GLN A 1 104 ? 6.340 -14.219 -33.091 1.00 45.53 104 GLN A N 1
ATOM 809 C CA . GLN A 1 104 ? 6.815 -13.481 -34.253 1.00 45.53 104 GLN A CA 1
ATOM 810 C C . GLN A 1 104 ? 5.609 -12.771 -34.866 1.00 45.53 104 GLN A C 1
ATOM 812 O O . GLN A 1 104 ? 4.938 -13.279 -35.762 1.00 45.53 104 GLN A O 1
ATOM 817 N N . ILE A 1 105 ? 5.295 -11.590 -34.341 1.00 50.94 105 ILE A N 1
ATOM 818 C CA . ILE A 1 105 ? 4.484 -10.618 -35.052 1.00 50.94 105 ILE A CA 1
ATOM 819 C C . ILE A 1 105 ? 5.387 -10.149 -36.188 1.00 50.94 105 ILE A C 1
ATOM 821 O O . ILE A 1 105 ? 6.381 -9.466 -35.945 1.00 50.94 105 ILE A O 1
ATOM 825 N N . LYS A 1 106 ? 5.079 -10.623 -37.399 1.00 39.34 106 LYS A N 1
ATOM 826 C CA . LYS A 1 106 ? 5.764 -10.308 -38.656 1.00 39.34 106 LYS A CA 1
ATOM 827 C C . LYS A 1 106 ? 6.224 -8.847 -38.684 1.00 39.34 106 LYS A C 1
ATOM 829 O O . LYS A 1 106 ? 5.414 -7.924 -38.662 1.00 39.34 106 LYS A O 1
ATOM 834 N N . SER A 1 107 ? 7.536 -8.678 -38.702 1.00 48.81 107 SER A N 1
ATOM 835 C CA . SER A 1 107 ? 8.264 -7.420 -38.608 1.00 48.81 107 SER A CA 1
ATOM 836 C C . SER A 1 107 ? 8.733 -6.966 -39.988 1.00 48.81 107 SER A C 1
ATOM 838 O O . SER A 1 107 ? 9.933 -6.990 -40.243 1.00 48.81 107 SER A O 1
ATOM 840 N N . GLU A 1 108 ? 7.822 -6.598 -40.892 1.00 51.12 108 GLU A N 1
ATOM 841 C CA . GLU A 1 108 ? 8.252 -6.187 -42.243 1.00 51.12 108 GLU A CA 1
ATOM 842 C C . GLU A 1 108 ? 7.780 -4.812 -42.729 1.00 51.12 108 GLU A C 1
ATOM 844 O O . GLU A 1 108 ? 8.260 -4.391 -43.769 1.00 51.12 108 GLU A O 1
ATOM 849 N N . GLU A 1 109 ? 6.979 -4.029 -41.991 1.00 47.00 109 GLU A N 1
ATOM 850 C CA . GLU A 1 109 ? 6.541 -2.720 -42.536 1.00 47.00 109 GLU A CA 1
ATOM 851 C C . GLU A 1 109 ? 6.546 -1.509 -41.595 1.00 47.00 109 GLU A C 1
ATOM 853 O O . GLU A 1 109 ? 6.019 -0.459 -41.956 1.00 47.00 109 GLU A O 1
ATOM 858 N N . TYR A 1 110 ? 7.173 -1.560 -40.416 1.00 50.97 110 TYR A N 1
ATOM 859 C CA . TYR A 1 110 ? 7.259 -0.335 -39.608 1.00 50.97 110 TYR A CA 1
ATOM 860 C C . TYR A 1 110 ? 8.593 -0.168 -38.889 1.00 50.97 110 TYR A C 1
ATOM 862 O O . TYR A 1 110 ? 8.678 -0.185 -37.658 1.00 50.97 110 TYR A O 1
ATOM 870 N N . GLU A 1 111 ? 9.653 0.055 -39.668 1.00 49.72 111 GLU A N 1
ATOM 871 C CA . GLU A 1 111 ? 10.801 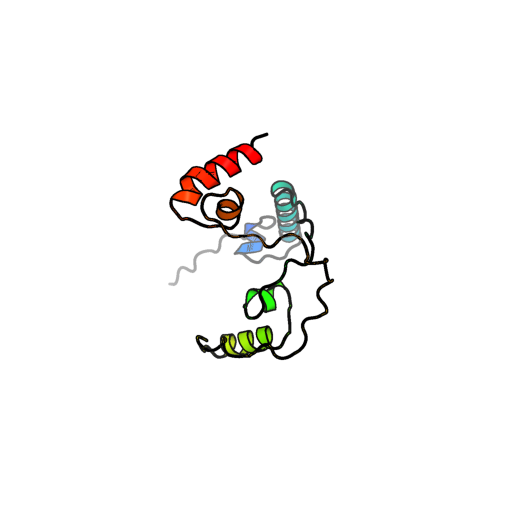0.813 -39.170 1.00 49.72 111 GLU A CA 1
ATOM 872 C C . GLU A 1 111 ? 10.321 2.228 -38.815 1.00 49.72 111 GLU A C 1
ATOM 874 O O . GLU A 1 111 ? 10.289 3.135 -39.644 1.00 49.72 111 GLU A O 1
ATOM 879 N N . ARG A 1 112 ? 9.901 2.409 -37.555 1.00 51.09 112 ARG A N 1
ATOM 880 C CA . ARG A 1 112 ? 9.601 3.714 -36.954 1.00 51.09 112 ARG A CA 1
ATOM 881 C C . ARG A 1 112 ? 10.860 4.565 -36.976 1.00 51.09 112 ARG A C 1
ATOM 883 O O . ARG A 1 112 ? 11.638 4.554 -36.019 1.00 51.09 112 ARG A O 1
ATOM 890 N N . GLN A 1 113 ? 11.067 5.305 -38.056 1.00 54.62 113 GLN A N 1
ATOM 891 C CA . GLN A 1 113 ? 12.082 6.342 -38.103 1.00 54.62 113 GLN A CA 1
ATOM 892 C C . GLN A 1 113 ? 11.725 7.372 -37.028 1.00 54.62 113 GLN A C 1
ATOM 894 O O . GLN A 1 113 ? 10.705 8.053 -37.104 1.00 54.62 113 GLN A O 1
ATOM 899 N N . ARG A 1 114 ? 12.542 7.445 -35.971 1.00 58.22 114 ARG A N 1
ATOM 900 C CA . ARG A 1 114 ? 12.363 8.388 -34.858 1.00 58.22 114 ARG A CA 1
ATOM 901 C C . ARG A 1 114 ? 12.778 9.785 -35.301 1.00 58.22 114 ARG A C 1
ATOM 903 O O . ARG A 1 114 ? 13.823 10.291 -34.905 1.00 58.22 114 ARG A O 1
ATOM 910 N N . ILE A 1 115 ? 11.963 10.384 -36.155 1.00 72.88 115 ILE A N 1
ATOM 911 C CA . ILE A 1 115 ? 12.153 11.748 -36.626 1.00 72.88 115 ILE A CA 1
ATOM 912 C C . ILE A 1 115 ? 11.532 12.678 -35.578 1.00 72.88 115 ILE A C 1
ATOM 914 O O . ILE A 1 115 ? 10.330 12.617 -35.297 1.00 72.88 115 ILE A O 1
ATOM 918 N N . CYS A 1 116 ? 12.371 13.507 -34.955 1.00 75.44 116 CYS A N 1
ATOM 919 C CA . CYS A 1 116 ? 11.939 14.556 -34.033 1.00 75.44 116 CYS A CA 1
ATOM 920 C C . CYS A 1 116 ? 10.966 15.526 -34.729 1.00 75.44 116 CYS A C 1
ATOM 922 O O . CYS A 1 116 ? 11.104 15.786 -35.918 1.00 75.44 116 CYS A O 1
ATOM 924 N N . GLY A 1 117 ? 10.000 16.074 -33.987 1.00 73.06 117 GLY A N 1
ATOM 925 C CA . GLY A 1 117 ? 8.958 16.966 -34.518 1.00 73.06 117 GLY A CA 1
ATOM 926 C C . GLY A 1 117 ? 7.639 16.271 -34.873 1.00 73.06 117 GLY A C 1
ATOM 927 O O . GLY A 1 117 ? 6.650 16.940 -35.152 1.00 73.06 117 GLY A O 1
ATOM 928 N N . THR A 1 118 ? 7.576 14.939 -34.803 1.00 81.25 118 THR A N 1
ATOM 929 C CA . THR A 1 118 ? 6.344 14.173 -35.060 1.00 81.25 118 THR A CA 1
ATOM 930 C C . THR A 1 118 ? 5.522 13.937 -33.788 1.00 81.25 118 THR A C 1
ATOM 932 O O . THR A 1 118 ? 6.062 13.889 -32.677 1.00 81.25 118 THR A O 1
ATOM 935 N N . ALA A 1 119 ? 4.204 13.752 -33.941 1.00 78.75 119 ALA A N 1
ATOM 936 C CA . ALA A 1 119 ? 3.316 13.353 -32.840 1.00 78.75 119 ALA A CA 1
ATOM 937 C C . ALA A 1 119 ? 3.799 12.078 -32.139 1.00 78.75 119 ALA A C 1
ATOM 939 O O . ALA A 1 119 ? 3.788 12.002 -30.913 1.00 78.75 119 ALA A O 1
ATOM 940 N N . GLU A 1 120 ? 4.290 11.112 -32.917 1.00 77.69 120 GLU A N 1
ATOM 941 C CA . GLU A 1 120 ? 4.826 9.861 -32.393 1.00 77.69 120 GLU A CA 1
ATOM 942 C C . GLU A 1 120 ? 6.054 10.101 -31.513 1.00 77.69 120 GLU A C 1
ATOM 944 O O . GLU A 1 120 ? 6.109 9.606 -30.386 1.00 77.69 120 GLU A O 1
ATOM 949 N N . ALA A 1 121 ? 7.014 10.912 -31.969 1.00 77.12 121 ALA A N 1
ATOM 950 C CA . ALA A 1 121 ? 8.198 11.242 -31.181 1.00 77.12 121 ALA A CA 1
ATOM 951 C C . ALA A 1 121 ? 7.839 11.933 -29.850 1.00 77.12 121 ALA A C 1
ATOM 953 O O . ALA A 1 121 ? 8.454 11.631 -28.823 1.00 77.12 121 ALA A O 1
ATOM 954 N N . TYR A 1 122 ? 6.813 12.794 -29.836 1.00 79.00 122 TYR A N 1
ATOM 955 C CA . TYR A 1 122 ? 6.276 13.382 -28.603 1.00 79.00 122 TYR A CA 1
ATOM 956 C C . TYR A 1 122 ? 5.624 12.326 -27.688 1.00 79.00 122 TYR A C 1
ATOM 958 O O . TYR A 1 122 ? 5.934 12.282 -26.497 1.00 79.00 122 TYR A O 1
ATOM 966 N N . SER A 1 123 ? 4.788 11.425 -28.220 1.00 77.94 123 SER A N 1
ATOM 967 C CA . SER A 1 123 ? 4.153 10.343 -27.444 1.00 77.94 123 SER A CA 1
ATOM 968 C C . SER A 1 123 ? 5.159 9.373 -26.819 1.00 77.94 123 SER A C 1
ATOM 970 O O . SER A 1 123 ? 4.925 8.862 -25.726 1.00 77.94 123 SER A O 1
ATOM 972 N N . PHE A 1 124 ? 6.292 9.138 -27.485 1.00 78.50 124 PHE A N 1
ATOM 973 C CA . PHE A 1 124 ? 7.386 8.313 -26.964 1.00 78.50 124 PHE A CA 1
ATOM 974 C C . PHE A 1 124 ? 8.285 9.040 -25.949 1.00 78.50 124 PHE A C 1
ATOM 976 O O . PHE A 1 124 ? 9.242 8.445 -25.455 1.00 78.50 124 PHE A O 1
ATOM 983 N N . GLY A 1 125 ? 7.976 10.293 -25.598 1.00 76.81 125 GLY A N 1
ATOM 984 C CA . GLY A 1 125 ? 8.649 11.030 -24.529 1.00 76.81 125 GLY A CA 1
ATOM 985 C C . GLY A 1 125 ? 9.874 11.830 -24.969 1.00 76.81 125 GLY A C 1
ATOM 986 O O . GLY A 1 125 ? 10.700 12.176 -24.127 1.00 76.81 125 GLY A O 1
ATOM 987 N N . CYS A 1 126 ? 10.022 12.140 -26.261 1.00 79.19 126 CYS A N 1
ATOM 988 C CA . CYS A 1 126 ? 11.053 13.070 -26.713 1.00 79.19 126 CYS A CA 1
ATOM 989 C C . CYS A 1 126 ? 10.695 14.510 -26.309 1.00 79.19 126 CYS A C 1
ATOM 991 O O . CYS A 1 126 ? 9.610 15.001 -26.621 1.00 79.19 126 CYS A O 1
ATOM 993 N N . THR A 1 127 ? 11.621 15.201 -25.643 1.00 77.69 127 THR A N 1
ATOM 994 C CA . THR A 1 127 ? 11.418 16.557 -25.100 1.00 77.69 127 THR A CA 1
ATOM 995 C C . THR A 1 127 ? 12.237 17.631 -25.817 1.00 77.69 127 THR A C 1
ATOM 997 O O . THR A 1 127 ? 12.493 18.686 -25.244 1.00 77.69 127 THR A O 1
ATOM 1000 N N . CYS A 1 128 ? 12.700 17.376 -27.044 1.00 83.56 128 CYS A N 1
ATOM 1001 C CA . CYS A 1 128 ? 13.375 18.409 -27.829 1.00 83.56 128 CYS A CA 1
ATOM 1002 C C . CYS A 1 128 ? 12.393 19.522 -28.237 1.00 83.56 128 CYS A C 1
ATOM 1004 O O . CYS A 1 128 ? 11.177 19.307 -28.269 1.00 83.56 128 CYS A O 1
ATOM 1006 N N . GLU A 1 129 ? 12.919 20.705 -28.569 1.00 84.06 129 GLU A N 1
ATOM 1007 C CA . GLU A 1 129 ? 12.096 21.880 -28.894 1.00 84.06 129 GLU A CA 1
ATOM 1008 C C . GLU A 1 129 ? 11.098 21.597 -30.027 1.00 84.06 129 GLU A C 1
ATOM 1010 O O . GLU A 1 129 ? 9.916 21.891 -29.877 1.00 84.06 129 GLU A O 1
ATOM 1015 N N . LEU A 1 130 ? 11.536 20.910 -31.088 1.00 82.56 130 LEU A N 1
ATOM 1016 C CA . LEU A 1 130 ? 10.701 20.499 -32.227 1.00 82.56 130 LEU A CA 1
ATOM 1017 C C . LEU A 1 130 ? 9.535 19.573 -31.825 1.00 82.56 130 LEU A C 1
ATOM 1019 O O . LEU A 1 130 ? 8.409 19.738 -32.288 1.00 82.56 130 LEU A O 1
ATOM 1023 N N . CYS A 1 131 ? 9.762 18.599 -30.937 1.00 83.12 131 CYS A N 1
ATOM 1024 C CA . CYS A 1 131 ? 8.702 17.699 -30.463 1.00 83.12 131 CYS A CA 1
ATOM 1025 C C . CYS A 1 131 ? 7.705 18.410 -29.541 1.00 83.12 131 CYS A C 1
ATOM 1027 O O . CYS A 1 131 ? 6.521 18.079 -29.542 1.00 83.12 131 CYS A O 1
ATOM 1029 N N . LEU A 1 132 ? 8.164 19.381 -28.749 1.00 81.50 132 LEU A N 1
ATOM 1030 C CA . LEU A 1 132 ?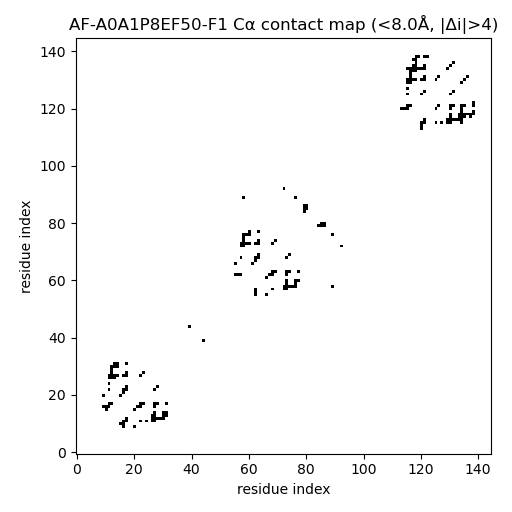 7.309 20.138 -27.835 1.00 81.50 132 LEU A CA 1
ATOM 1031 C C . LEU A 1 132 ? 6.430 21.170 -28.549 1.00 81.50 132 LEU A C 1
ATOM 1033 O O . LEU A 1 132 ? 5.354 21.485 -28.035 1.00 81.50 132 LEU A O 1
ATOM 1037 N N . THR A 1 133 ? 6.859 21.674 -29.706 1.00 83.88 133 THR A N 1
ATOM 1038 C CA . THR A 1 133 ? 6.093 22.617 -30.529 1.00 83.88 133 THR A CA 1
ATOM 1039 C C . THR A 1 133 ? 5.237 21.882 -31.558 1.00 83.88 133 THR A C 1
ATOM 1041 O O . THR A 1 133 ? 4.007 21.876 -31.458 1.00 83.88 133 THR A O 1
ATOM 1044 N N . GLU A 1 134 ? 5.865 21.216 -32.522 1.00 82.25 134 GLU A N 1
ATOM 1045 C CA . GLU A 1 134 ? 5.201 20.611 -33.678 1.00 82.25 134 GLU A CA 1
ATOM 1046 C C . GLU A 1 134 ? 4.599 19.252 -33.323 1.00 82.25 134 GLU A C 1
ATOM 1048 O O . GLU A 1 134 ? 3.404 19.029 -33.542 1.00 82.25 134 GLU A O 1
ATOM 1053 N N . GLY A 1 135 ? 5.381 18.391 -32.665 1.00 84.69 135 GLY A N 1
ATOM 1054 C CA . GLY A 1 135 ? 4.940 17.048 -32.278 1.00 84.69 135 GLY A CA 1
ATOM 1055 C C . GLY A 1 135 ? 3.752 17.077 -31.313 1.00 84.69 135 GLY A C 1
ATOM 1056 O O . GLY A 1 135 ? 2.741 16.410 -31.535 1.00 84.69 135 GLY A O 1
ATOM 1057 N N . ARG A 1 136 ? 3.809 17.929 -30.284 1.00 83.94 136 ARG A N 1
ATOM 1058 C CA . ARG A 1 136 ? 2.710 18.135 -29.330 1.00 83.94 136 ARG A CA 1
ATOM 1059 C C . ARG A 1 136 ? 1.454 18.671 -30.011 1.00 83.94 136 ARG A C 1
ATOM 1061 O O . ARG A 1 136 ? 0.359 18.207 -29.706 1.00 83.94 136 ARG A O 1
ATOM 1068 N N . SER A 1 137 ? 1.595 19.629 -30.926 1.00 83.19 137 SER A N 1
ATOM 1069 C CA . SER A 1 137 ? 0.455 20.209 -31.647 1.00 83.19 137 SER A CA 1
ATOM 1070 C C . SER A 1 137 ? -0.224 19.185 -32.557 1.00 83.19 137 SER A C 1
ATOM 1072 O O . SER A 1 137 ? -1.451 19.125 -32.607 1.00 83.19 137 SER A O 1
ATOM 1074 N N . GLN A 1 138 ? 0.554 18.345 -33.244 1.00 82.38 138 GLN A N 1
ATOM 1075 C CA . GLN A 1 138 ? 0.022 17.235 -34.037 1.00 82.38 138 GLN A CA 1
ATOM 1076 C C . GLN A 1 138 ? -0.662 16.181 -33.156 1.00 82.38 138 GLN A C 1
ATOM 1078 O O . GLN A 1 138 ? -1.778 15.769 -33.463 1.00 82.38 138 GLN A O 1
ATOM 1083 N N . TYR A 1 139 ? -0.047 15.798 -32.033 1.00 80.94 139 TYR A N 1
ATOM 1084 C CA . TYR A 1 139 ? -0.626 14.842 -31.086 1.00 80.94 139 TYR A CA 1
ATOM 1085 C C . TYR A 1 139 ? -1.971 15.329 -30.531 1.00 80.94 139 TYR A C 1
ATOM 1087 O O . TYR A 1 139 ? -2.947 14.583 -30.507 1.00 80.94 139 TYR A O 1
ATOM 1095 N N . LEU A 1 140 ? -2.057 16.606 -30.145 1.00 83.00 140 LEU A N 1
ATOM 1096 C CA . LEU A 1 140 ? -3.302 17.194 -29.650 1.00 83.00 140 LEU A CA 1
ATOM 1097 C C . LEU A 1 140 ? -4.411 17.195 -30.713 1.00 83.00 140 LEU A C 1
ATOM 1099 O O . LEU A 1 140 ? -5.558 16.932 -30.373 1.00 83.00 140 LEU A O 1
ATOM 1103 N N . LYS A 1 141 ? -4.088 17.412 -31.995 1.00 83.75 141 LYS A N 1
ATOM 1104 C CA . LYS A 1 141 ? -5.072 17.308 -33.090 1.00 83.75 141 LYS A CA 1
ATOM 1105 C C . LYS A 1 141 ? -5.588 15.882 -33.304 1.00 83.75 141 LYS A C 1
ATOM 1107 O O . LYS A 1 141 ? -6.733 15.723 -33.700 1.00 83.75 141 LYS A O 1
ATOM 1112 N N . MET A 1 142 ? -4.763 14.862 -33.059 1.00 75.81 142 MET A N 1
ATOM 1113 C CA . MET A 1 142 ? -5.158 13.455 -33.215 1.00 75.81 142 MET A CA 1
ATOM 1114 C C . MET A 1 142 ? -6.024 12.939 -32.055 1.00 75.81 142 MET A C 1
ATOM 1116 O O . MET A 1 142 ? -6.844 12.053 -32.264 1.00 75.81 142 MET A O 1
ATOM 1120 N N . VAL A 1 143 ? -5.833 13.462 -30.838 1.00 73.19 143 VAL A N 1
ATOM 1121 C CA . VAL A 1 143 ? -6.508 12.968 -29.620 1.00 73.19 143 VAL A CA 1
ATOM 1122 C C . VAL A 1 143 ? -7.799 13.731 -29.297 1.00 73.19 143 VAL A C 1
ATOM 1124 O O . VAL A 1 143 ? -8.665 13.188 -28.618 1.00 73.19 143 VAL A O 1
ATOM 1127 N N . VAL A 1 144 ? -7.946 14.977 -29.761 1.00 68.62 144 VAL A N 1
ATOM 1128 C CA . VAL A 1 144 ? -9.109 15.842 -29.470 1.00 68.62 144 VAL A CA 1
ATOM 1129 C C . VAL A 1 144 ? -10.122 15.826 -30.630 1.00 68.62 144 VAL A C 1
ATOM 1131 O O . VAL A 1 144 ? -10.563 16.878 -31.086 1.00 68.62 144 VAL A O 1
ATOM 1134 N N . VAL A 1 145 ? -10.477 14.634 -31.126 1.00 52.84 145 VAL A N 1
ATOM 1135 C CA . VAL A 1 145 ? -11.608 14.430 -32.059 1.00 52.84 145 VAL A CA 1
ATOM 1136 C C . VAL A 1 145 ? -12.828 13.942 -31.291 1.00 52.84 145 VAL A C 1
ATOM 1138 O O . VAL A 1 145 ? -12.664 13.004 -30.479 1.00 52.84 145 VAL A O 1
#

Sequence (145 aa):
MSTQGKRKPLTHGTLSGYQHYKCRCNKCRAVKLAYEKKLKEQKGLKKPELVGPKPIAHGTSNSYQYYGCRCEICSAFMRGYRLGSKCESALQVKPEGELTPVIQIKSEEYERQRICGTAEAYSFGCTCELCLTEGRSQYLKMVVV

Foldseek 3Di:
DDPPDDDPPQDFLDCCSCPVVVDDDPSNVVNVVVVVVVVCVVVVPPPPDCPPPDPDDFQDCCCCPPVVDDDPSNVVSVVCVVVVNPPPPSPPDDPDDDDDDDPCPPDDPDPPPCDALALVVVVVPDDDPSCVPRNVVNVCVVPVD

pLDDT: mean 72.93, std 16.69, range [39.34, 95.94]

Radius of gyration: 27.54 Å; Cα contacts (8 Å, |Δi|>4): 116; chains: 1; bounding box: 46×41×88 Å

Solvent-accessible surface area (backbone atoms only — not comparable to full-atom values): 9118 Å² total; per-residue (Å²): 134,86,80,74,73,80,74,74,84,81,55,76,53,29,58,58,28,30,70,77,66,62,41,79,51,70,54,16,48,52,40,44,54,54,49,53,50,50,50,45,60,75,63,56,69,69,70,76,74,81,74,68,86,66,88,72,63,75,54,35,72,56,31,33,72,74,71,61,45,75,52,69,56,24,48,49,42,53,52,39,57,72,70,67,47,82,68,84,71,79,80,75,75,79,91,82,79,77,79,72,82,69,79,80,71,84,87,81,84,74,86,76,75,82,52,81,32,31,32,65,35,27,74,75,65,46,79,50,72,52,11,62,54,49,1,41,54,49,39,49,62,70,69,73,114

Secondary structure (DSSP, 8-state):
------PPPP-TTSHHHHHTS---SHHHHHHHHHHHHHHHHHTT--PPP--S-----SSSHHHHHTS---SHHHHHHHHHHHTT---S-TT-----S----------SS------TTSHHHHHTT--SHHIIIIIHHHHHHHH--

Organism: NCBI:txid487316

Mean predicted aligned error: 19.81 Å